Protein AF-A0A7X0HEA8-F1 (afdb_monomer_lite)

Secondary structure (DSSP, 8-state):
-EEEEEE-STT--EEEEEETT--EEEEEESSS-EEEEEE----S-EEEEEEEE----TT-SSSS-EEEPPPEEE-BTTB----HHHHHHHHHHHHHHHHHHHHH---SSHHHHHHHHHHHHHHHHHHHSGGG----

Organism: NCBI:txid67283

Foldseek 3Di:
DKDKDKDFDQFFAKKFKAKPVRDTPDMDGDGGITMDMDDDDDAAKIWIKMKTWGADDPPDPDRIDIDIDDIDTDHDPNAGDADLVVLVVLLVVLVVVLVCCVPPNDDPDPVVSVVVNVVSVVCNCVSVVHRDDDDD

Sequence (136 aa):
MPLSAAAYGPQARRLELVTAGGRVLGSAEGDGPLAVSLDVEVREPTWVAARCTGGAHPDVLAERAWSHTGATWLDVDGASVRRESDLAFCRRWLDLLADFVQKHGRFRDAQQRIDLLAAVDAARPFYAAGLGVRAR

pLDDT: mean 91.06, std 11.25, range [39.38, 98.38]

Radius of gyration: 19.41 Å; chains: 1; bounding box: 41×34×49 Å

Structure (mmCIF, N/CA/C/O backbone):
data_AF-A0A7X0HEA8-F1
#
_entry.id   AF-A0A7X0HEA8-F1
#
loop_
_atom_site.group_PDB
_atom_site.id
_atom_site.type_symbol
_atom_site.label_atom_id
_atom_site.label_alt_id
_atom_site.label_comp_id
_atom_site.label_asym_id
_atom_site.label_entity_id
_atom_site.label_seq_id
_atom_site.pdbx_PDB_ins_code
_atom_site.Cartn_x
_atom_site.Cartn_y
_atom_site.Cartn_z
_atom_site.occupancy
_atom_site.B_iso_or_equiv
_atom_site.auth_seq_id
_atom_site.auth_comp_id
_atom_site.auth_asym_id
_atom_site.auth_atom_id
_atom_site.pdbx_PDB_model_num
ATOM 1 N N . MET A 1 1 ? 2.014 -1.618 21.055 1.00 88.88 1 MET A N 1
ATOM 2 C CA . MET A 1 1 ? 2.562 -0.477 20.293 1.00 88.88 1 MET A CA 1
ATOM 3 C C . MET A 1 1 ? 1.406 0.448 19.951 1.00 88.88 1 MET A C 1
ATOM 5 O O . MET A 1 1 ? 0.442 -0.057 19.375 1.00 88.88 1 MET A O 1
ATOM 9 N N . PRO A 1 2 ? 1.473 1.740 20.310 1.00 94.81 2 PRO A N 1
ATOM 10 C CA . PRO A 1 2 ? 0.408 2.684 20.005 1.00 94.81 2 PRO A CA 1
ATOM 11 C C . PRO A 1 2 ? 0.391 2.999 18.510 1.00 94.81 2 PRO A C 1
ATOM 13 O O . PRO A 1 2 ? 1.434 3.235 17.896 1.00 94.81 2 PRO A O 1
ATOM 16 N N . LEU A 1 3 ? -0.802 3.008 17.930 1.00 95.94 3 LEU A N 1
ATOM 17 C CA . LEU A 1 3 ? -1.053 3.389 16.549 1.00 95.94 3 LEU A CA 1
ATOM 18 C C . LEU A 1 3 ? -2.169 4.417 16.504 1.00 95.94 3 LEU A C 1
ATOM 20 O O . LEU A 1 3 ? -3.186 4.261 17.179 1.00 95.94 3 LEU A O 1
ATOM 24 N N . SER A 1 4 ? -1.993 5.433 15.668 1.00 96.62 4 SER A N 1
ATOM 25 C CA . SER A 1 4 ? -3.026 6.418 15.386 1.00 96.62 4 SER A CA 1
ATOM 26 C C . SER A 1 4 ? -3.061 6.755 13.903 1.00 96.62 4 SER A C 1
ATOM 28 O O . SER A 1 4 ? -2.042 6.755 13.209 1.00 96.62 4 SER A O 1
ATOM 30 N N . ALA A 1 5 ? -4.261 7.026 13.410 1.00 97.31 5 ALA A N 1
ATOM 31 C CA . ALA A 1 5 ? -4.482 7.547 12.075 1.00 97.31 5 ALA A CA 1
ATOM 32 C C . ALA A 1 5 ? -5.651 8.523 12.090 1.00 97.31 5 ALA A C 1
ATOM 34 O O . ALA A 1 5 ? -6.597 8.369 12.864 1.00 97.31 5 ALA A O 1
ATOM 35 N N . ALA A 1 6 ? -5.587 9.501 11.194 1.00 97.12 6 ALA A N 1
ATOM 36 C CA . ALA A 1 6 ? -6.659 10.447 10.967 1.00 97.12 6 ALA A CA 1
ATOM 37 C C . ALA A 1 6 ? -6.872 10.654 9.467 1.00 97.12 6 ALA A C 1
ATOM 39 O O . ALA A 1 6 ? -5.929 10.583 8.676 1.00 97.12 6 ALA A O 1
ATOM 40 N N . ALA A 1 7 ? -8.116 10.916 9.087 1.00 96.38 7 ALA A N 1
ATOM 41 C CA . ALA A 1 7 ? -8.500 11.287 7.738 1.00 96.38 7 ALA A CA 1
ATOM 42 C C . ALA A 1 7 ? -9.338 12.561 7.781 1.00 96.38 7 ALA A C 1
ATOM 44 O O . ALA A 1 7 ? -10.240 12.701 8.607 1.00 96.38 7 ALA A O 1
ATOM 45 N N . TYR A 1 8 ? -9.036 13.475 6.865 1.00 93.12 8 TYR A N 1
ATOM 46 C CA . TYR A 1 8 ? -9.694 14.766 6.743 1.00 93.12 8 TYR A CA 1
ATOM 47 C C . TYR A 1 8 ? -10.222 14.925 5.325 1.00 93.12 8 TYR A C 1
ATOM 49 O O . TYR A 1 8 ? -9.570 14.526 4.361 1.00 93.12 8 TYR A O 1
ATOM 57 N N . GLY A 1 9 ? -11.395 15.532 5.214 1.00 88.94 9 GLY A N 1
ATOM 58 C CA . GLY A 1 9 ? -12.049 15.800 3.943 1.00 88.94 9 GLY A CA 1
ATOM 59 C C . GLY A 1 9 ? -13.539 15.489 4.029 1.00 88.94 9 GLY A C 1
ATOM 60 O O . GLY A 1 9 ? -13.924 14.542 4.716 1.00 88.94 9 GLY A O 1
ATOM 61 N N . PRO A 1 10 ? -14.395 16.259 3.341 1.00 87.44 10 PRO A N 1
ATOM 62 C CA . PRO A 1 10 ? -15.846 16.065 3.396 1.00 87.44 10 PRO A CA 1
ATOM 63 C C . PRO A 1 10 ? -16.302 14.720 2.802 1.00 87.44 10 PRO A C 1
ATOM 65 O O . PRO A 1 10 ? -17.438 14.296 3.006 1.00 87.44 10 PRO A O 1
ATOM 68 N N . GLN A 1 11 ? -15.416 14.028 2.082 1.00 90.88 11 GLN A N 1
ATOM 69 C CA . GLN A 1 11 ? -15.666 12.717 1.496 1.00 90.88 11 GLN A CA 1
ATOM 70 C C . GLN A 1 11 ? -15.299 11.556 2.423 1.00 90.88 11 GLN A C 1
ATOM 72 O O . GLN A 1 11 ? -15.684 10.429 2.126 1.00 90.88 11 GLN A O 1
ATOM 77 N N . ALA A 1 12 ? -14.557 11.783 3.512 1.00 94.06 12 ALA A N 1
ATOM 78 C CA . ALA A 1 12 ? -14.163 10.713 4.423 1.00 94.06 12 ALA A CA 1
ATOM 79 C C . ALA A 1 12 ? -15.404 10.117 5.103 1.00 94.06 12 ALA A C 1
ATOM 81 O O . ALA A 1 12 ? -16.161 10.836 5.751 1.00 94.06 12 ALA A O 1
ATOM 82 N N . ARG A 1 13 ? -15.617 8.805 4.928 1.00 95.81 13 ARG A N 1
ATOM 83 C CA . ARG A 1 13 ? -16.746 8.075 5.533 1.00 95.81 13 ARG A CA 1
ATOM 84 C C . ARG A 1 13 ? -16.327 6.910 6.402 1.00 95.81 13 ARG A C 1
ATOM 86 O O . ARG A 1 13 ? -16.993 6.608 7.384 1.00 95.81 13 ARG A O 1
ATOM 93 N N . ARG A 1 14 ? -15.220 6.262 6.049 1.00 97.44 14 ARG A N 1
ATOM 94 C CA . ARG A 1 14 ? -14.703 5.102 6.767 1.00 97.44 14 ARG A CA 1
ATOM 95 C C . ARG A 1 14 ? -13.187 5.090 6.737 1.00 97.44 14 ARG A C 1
ATOM 97 O O . ARG A 1 14 ? -12.598 5.083 5.659 1.00 97.44 14 ARG A O 1
ATOM 104 N N . LEU A 1 15 ? -12.573 5.094 7.912 1.00 98.06 15 LEU A N 1
ATOM 105 C CA . LEU A 1 15 ? -11.136 5.003 8.146 1.00 98.06 15 LEU A CA 1
ATOM 106 C C . LEU A 1 15 ? -10.833 3.656 8.796 1.00 98.06 15 LEU A C 1
ATOM 108 O O . LEU A 1 15 ? -11.478 3.284 9.769 1.00 98.06 15 LEU A O 1
ATOM 112 N N . GLU A 1 16 ? -9.841 2.941 8.285 1.00 98.38 16 GLU A N 1
ATOM 113 C CA . GLU A 1 16 ? -9.396 1.653 8.812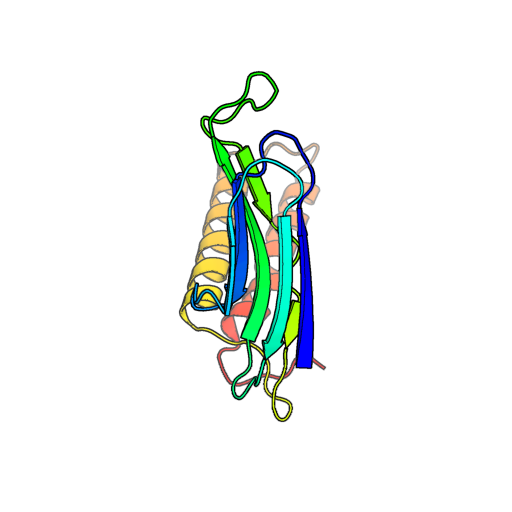 1.00 98.38 16 GLU A CA 1
ATOM 114 C C . GLU A 1 16 ? -7.882 1.622 8.951 1.00 98.38 16 GLU A C 1
ATOM 116 O O . GLU A 1 16 ? -7.174 2.038 8.037 1.00 98.38 16 GLU A O 1
ATOM 121 N N . LEU A 1 17 ? -7.389 1.036 10.039 1.00 98.00 17 LEU A N 1
ATOM 122 C CA . LEU A 1 17 ? -6.014 0.558 10.137 1.00 98.00 17 LEU A CA 1
ATOM 123 C C . LEU A 1 17 ? -5.970 -0.906 9.706 1.00 98.00 17 LEU A C 1
ATOM 125 O O . LEU A 1 17 ? -6.655 -1.747 10.287 1.00 98.00 17 LEU A O 1
ATOM 129 N N . VAL A 1 18 ? -5.175 -1.208 8.686 1.00 97.12 18 VAL A N 1
ATOM 130 C CA . VAL A 1 18 ? -5.111 -2.520 8.033 1.00 97.12 18 VAL A CA 1
ATOM 131 C C . VAL A 1 18 ? -3.704 -3.099 8.064 1.00 97.12 18 VAL A C 1
ATOM 133 O O . VAL A 1 18 ? -2.727 -2.353 8.070 1.00 97.12 18 VAL A O 1
ATOM 136 N N . THR A 1 19 ? -3.602 -4.429 8.065 1.00 95.19 19 THR A N 1
ATOM 137 C CA . THR A 1 19 ? -2.321 -5.149 8.016 1.00 95.19 19 THR A CA 1
ATOM 138 C C . THR A 1 19 ? -2.066 -5.843 6.683 1.00 95.19 19 THR A C 1
ATOM 140 O O . THR A 1 19 ? -2.948 -5.898 5.826 1.00 95.19 19 THR A O 1
ATOM 143 N N . ALA A 1 20 ? -0.888 -6.463 6.542 1.00 89.50 20 ALA A N 1
ATOM 144 C CA . ALA A 1 20 ? -0.504 -7.251 5.372 1.00 89.50 20 ALA A CA 1
ATOM 145 C C . ALA A 1 20 ? -1.577 -8.256 4.922 1.00 89.50 20 ALA A C 1
ATOM 147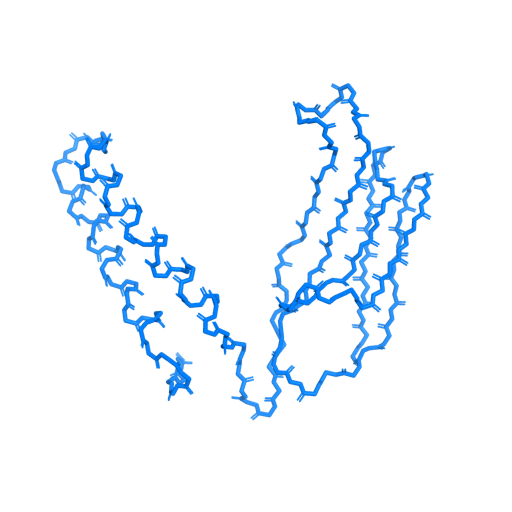 O O . ALA A 1 20 ? -1.900 -8.345 3.739 1.00 89.50 20 ALA A O 1
ATOM 148 N N . GLY A 1 21 ? -2.218 -8.948 5.865 1.00 84.12 21 GLY A N 1
ATOM 149 C CA . GLY A 1 21 ? -3.303 -9.895 5.589 1.00 84.12 21 GLY A CA 1
ATOM 150 C C . GLY A 1 21 ? -4.641 -9.273 5.178 1.00 84.12 21 GLY A C 1
ATOM 151 O O . GLY A 1 21 ? -5.614 -10.006 5.044 1.00 84.12 21 GLY A O 1
ATOM 152 N N . GLY A 1 22 ? -4.733 -7.948 5.050 1.00 87.88 22 GLY A N 1
ATOM 153 C CA . GLY A 1 22 ? -6.003 -7.236 4.910 1.00 87.88 22 GLY A CA 1
ATOM 154 C C . GLY A 1 22 ? -6.831 -7.206 6.199 1.00 87.88 22 GLY A C 1
ATOM 155 O O . GLY A 1 22 ? -7.982 -6.773 6.169 1.00 87.88 22 GLY A O 1
ATOM 156 N N . ARG A 1 23 ? -6.266 -7.647 7.334 1.00 93.44 23 ARG A N 1
ATOM 157 C CA . ARG A 1 23 ? -6.943 -7.626 8.636 1.00 93.44 23 ARG A CA 1
ATOM 158 C C . ARG A 1 23 ? -7.119 -6.184 9.092 1.00 93.44 23 ARG A C 1
ATOM 160 O O . ARG A 1 23 ? -6.141 -5.444 9.158 1.00 93.44 23 ARG A O 1
ATOM 167 N N . VAL A 1 24 ? -8.342 -5.822 9.460 1.00 96.81 24 VAL A N 1
ATOM 168 C CA . VAL A 1 24 ? -8.662 -4.531 10.079 1.00 96.81 24 VAL A CA 1
ATOM 169 C C . VAL A 1 24 ? -8.352 -4.625 11.570 1.00 96.81 24 VAL A C 1
ATOM 171 O O . VAL A 1 24 ? -8.871 -5.502 12.255 1.00 96.81 24 VAL A O 1
ATOM 174 N N . LEU A 1 25 ? -7.471 -3.757 12.059 1.00 96.38 25 LEU A N 1
ATOM 175 C CA . LEU A 1 25 ? -7.103 -3.664 13.475 1.00 96.38 25 LEU A CA 1
ATOM 176 C C . LEU A 1 25 ? -8.051 -2.743 14.246 1.00 96.38 25 LEU A C 1
ATOM 178 O O . LEU A 1 25 ? -8.344 -2.987 15.410 1.00 96.38 25 LEU A O 1
ATOM 182 N N . GLY A 1 26 ? -8.530 -1.694 13.584 1.00 96.69 26 GLY A N 1
ATOM 183 C CA . GLY A 1 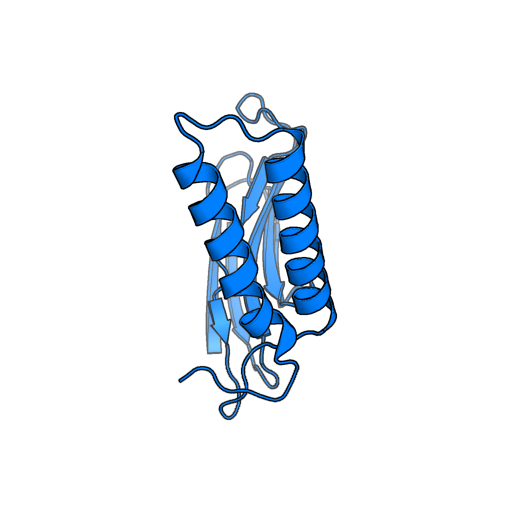26 ? -9.470 -0.728 14.131 1.00 96.69 26 GLY A CA 1
ATOM 184 C C . GLY A 1 26 ? -10.044 0.139 13.020 1.00 96.69 26 GLY A C 1
ATOM 185 O O . GLY A 1 26 ? -9.433 0.279 11.955 1.00 96.69 26 GLY A O 1
ATOM 186 N N . SER A 1 27 ? -11.219 0.711 13.264 1.00 97.62 27 SER A N 1
ATOM 187 C CA . SER A 1 27 ? -11.905 1.553 12.291 1.00 97.62 27 SER A CA 1
ATOM 188 C C . SER A 1 27 ? -12.717 2.663 12.944 1.00 97.62 27 SER A C 1
ATOM 190 O O . SER A 1 27 ? -13.160 2.530 14.082 1.00 97.62 27 SER A O 1
ATOM 192 N N . ALA A 1 28 ? -12.950 3.725 12.183 1.00 97.50 28 ALA A N 1
ATOM 193 C CA . ALA A 1 28 ? -13.883 4.796 12.498 1.00 97.50 28 ALA A CA 1
ATOM 194 C C . ALA A 1 28 ? -14.770 5.064 11.279 1.00 97.50 28 ALA A C 1
ATOM 196 O O . ALA A 1 28 ? -14.291 5.032 10.144 1.00 97.50 28 ALA A O 1
ATOM 197 N N . GLU A 1 29 ? -16.049 5.337 11.511 1.00 97.00 29 GLU A N 1
ATOM 198 C CA . GLU A 1 29 ? -17.031 5.662 10.475 1.00 97.00 29 GLU A CA 1
ATOM 199 C C . GLU A 1 29 ? -17.813 6.911 10.878 1.00 97.00 29 GLU A C 1
ATOM 201 O O . GLU A 1 29 ? -18.036 7.146 12.066 1.00 97.00 29 GLU A O 1
ATOM 206 N N . GLY A 1 30 ? -18.214 7.718 9.900 1.00 93.62 30 GLY A N 1
ATOM 207 C CA . GLY A 1 30 ? -18.977 8.939 10.147 1.00 93.62 30 GLY A CA 1
ATOM 208 C C . GLY A 1 30 ? -18.819 9.981 9.049 1.00 93.62 30 GLY A C 1
ATOM 209 O O . GLY A 1 30 ? -18.233 9.720 8.003 1.00 93.62 30 GLY A O 1
ATOM 210 N N . ASP A 1 31 ? -19.333 11.177 9.315 1.00 88.50 31 ASP A N 1
ATOM 211 C CA . ASP A 1 31 ? -19.414 12.263 8.342 1.00 88.50 31 ASP A CA 1
ATOM 212 C C . ASP A 1 31 ? -18.470 13.392 8.758 1.00 88.50 31 ASP A C 1
ATOM 214 O O . ASP A 1 31 ? -18.842 14.268 9.538 1.00 88.50 31 ASP A O 1
ATOM 218 N N . GLY A 1 32 ? -17.230 13.366 8.264 1.00 77.19 32 GLY A N 1
ATOM 219 C CA . GLY A 1 32 ? -16.235 14.400 8.559 1.00 77.19 32 GLY A CA 1
ATOM 220 C C . GLY A 1 32 ? -14.890 13.832 9.004 1.00 77.19 32 GLY A C 1
ATOM 221 O O . GLY A 1 32 ? -14.534 12.728 8.598 1.00 77.19 32 GLY A O 1
ATOM 222 N N . PRO A 1 33 ? -14.100 14.587 9.792 1.00 92.25 33 PRO A N 1
ATOM 223 C CA . PRO A 1 33 ? -12.806 14.114 10.261 1.00 92.25 33 PRO A CA 1
ATOM 224 C C . PRO A 1 33 ? -12.947 12.799 11.029 1.00 92.25 33 PRO A C 1
ATOM 226 O O . PRO A 1 33 ? -13.675 12.722 12.017 1.00 92.25 33 PRO A O 1
ATOM 229 N N . LEU A 1 34 ? -12.232 11.774 10.579 1.00 97.56 34 LEU A N 1
ATOM 230 C CA . LEU A 1 34 ? -12.198 10.466 11.222 1.00 97.56 34 LEU A CA 1
ATOM 231 C C . LEU A 1 34 ? -10.857 10.296 11.915 1.00 97.56 34 LEU A C 1
ATOM 233 O O . LEU A 1 34 ? -9.823 10.660 11.357 1.00 97.56 34 LEU A O 1
ATOM 237 N N . ALA A 1 35 ? -10.869 9.702 13.101 1.00 97.56 35 ALA A N 1
ATOM 238 C CA . ALA A 1 35 ? -9.662 9.339 13.822 1.00 97.56 35 ALA A CA 1
ATOM 239 C C . ALA A 1 35 ? -9.831 7.960 14.458 1.00 97.56 35 ALA A C 1
ATOM 241 O O . ALA A 1 35 ? -10.904 7.620 14.953 1.00 97.56 35 ALA A O 1
ATOM 242 N N . VAL A 1 36 ? -8.760 7.176 14.449 1.00 97.50 36 VAL A N 1
ATOM 243 C CA . VAL A 1 36 ? -8.680 5.885 15.130 1.00 97.50 36 VAL A CA 1
ATOM 244 C C . VAL A 1 36 ? -7.354 5.816 15.878 1.00 97.50 36 VAL A C 1
ATOM 246 O O . VAL A 1 36 ? -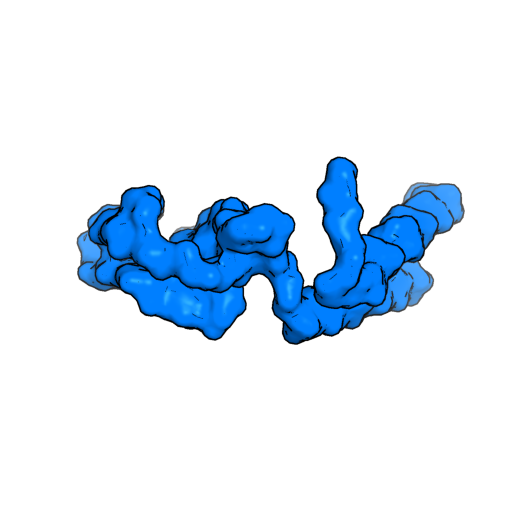6.309 6.141 15.315 1.00 97.50 36 VAL A O 1
ATOM 249 N N . SER A 1 37 ? -7.408 5.395 17.140 1.00 97.56 37 SER A N 1
ATOM 250 C CA . SER A 1 37 ? -6.239 5.187 17.995 1.00 97.56 37 SER A CA 1
ATOM 251 C C . SER A 1 37 ? -6.410 3.889 18.769 1.00 97.56 37 SER A C 1
ATOM 253 O O . SER A 1 37 ? -7.480 3.648 19.326 1.00 97.56 37 SER A O 1
ATOM 255 N N . LEU A 1 38 ? -5.376 3.052 18.799 1.00 97.06 38 LEU A N 1
ATOM 256 C CA . LEU A 1 38 ? -5.392 1.788 19.528 1.00 97.06 38 LEU A CA 1
ATOM 257 C C . LEU A 1 38 ? -3.985 1.318 19.894 1.00 97.06 38 LEU A C 1
ATOM 259 O O . LEU A 1 38 ? -3.006 1.640 19.218 1.00 97.06 38 LEU A O 1
ATOM 263 N N . ASP A 1 39 ? -3.912 0.487 20.927 1.00 96.19 39 ASP A N 1
ATOM 264 C CA . ASP A 1 39 ? -2.721 -0.281 21.258 1.00 96.19 39 ASP A CA 1
ATOM 265 C C . ASP A 1 39 ? -2.788 -1.660 20.611 1.00 96.19 39 ASP A C 1
ATOM 267 O O . ASP A 1 39 ? -3.739 -2.416 20.806 1.00 96.19 39 ASP A O 1
ATOM 271 N N . VAL A 1 40 ? -1.758 -1.994 19.834 1.00 92.25 40 VAL A N 1
ATOM 272 C CA . VAL A 1 40 ? -1.684 -3.271 19.118 1.00 92.25 40 VAL A CA 1
ATOM 273 C C . VAL A 1 40 ? -0.538 -4.109 19.652 1.00 92.25 40 VAL A C 1
ATOM 275 O O . VAL A 1 40 ? 0.600 -3.640 19.764 1.00 92.25 40 VAL A O 1
ATOM 278 N N . GLU A 1 41 ? -0.838 -5.366 19.957 1.00 92.94 41 GLU A N 1
ATOM 279 C CA . GLU A 1 41 ? 0.164 -6.404 20.159 1.00 92.94 41 GLU A CA 1
ATOM 280 C C . GLU A 1 41 ? 0.517 -7.027 18.801 1.00 92.94 41 GLU A C 1
ATOM 282 O O . GLU A 1 41 ? -0.349 -7.546 18.091 1.00 92.94 41 GLU A O 1
ATOM 287 N N . VAL A 1 42 ? 1.792 -6.954 18.420 1.00 91.31 42 VAL A N 1
ATOM 288 C CA . VAL A 1 42 ? 2.295 -7.455 17.136 1.00 91.31 42 VAL A CA 1
ATOM 289 C C . VAL A 1 42 ? 3.210 -8.637 17.422 1.00 91.31 42 VAL A C 1
ATOM 291 O O . VAL A 1 42 ? 4.289 -8.464 17.975 1.00 91.31 42 VAL A O 1
ATOM 294 N N . ARG A 1 43 ? 2.738 -9.841 17.086 1.00 91.88 43 ARG A N 1
ATOM 295 C CA . ARG A 1 43 ? 3.436 -11.113 17.356 1.00 91.88 43 ARG A CA 1
ATOM 296 C C . ARG A 1 43 ? 4.148 -11.695 16.140 1.00 91.88 43 ARG A C 1
ATOM 298 O O . ARG A 1 43 ? 4.967 -12.590 16.281 1.00 91.88 43 ARG A O 1
ATOM 305 N N . GLU A 1 44 ? 3.817 -11.203 14.955 1.00 91.81 44 GLU A N 1
ATOM 306 C CA . GLU A 1 44 ? 4.388 -11.648 13.689 1.00 91.81 44 GLU A CA 1
ATOM 307 C C . GLU A 1 44 ? 4.731 -10.420 12.846 1.00 91.81 44 GLU A C 1
ATOM 309 O O . GLU A 1 44 ? 4.016 -9.411 12.945 1.00 91.81 44 GLU A O 1
ATOM 314 N N . PRO A 1 45 ? 5.778 -10.482 12.004 1.00 92.75 45 PRO A N 1
ATOM 315 C CA . PRO A 1 45 ? 6.120 -9.371 11.135 1.00 92.75 45 PRO A CA 1
ATOM 316 C C . PRO A 1 45 ? 4.938 -8.991 10.243 1.00 92.75 45 PRO A C 1
ATOM 318 O O . PRO A 1 45 ? 4.378 -9.819 9.521 1.00 92.75 45 PRO A O 1
ATOM 321 N N . THR A 1 46 ? 4.569 -7.716 10.256 1.00 93.75 46 THR A N 1
ATOM 322 C CA . THR A 1 46 ? 3.505 -7.181 9.401 1.00 93.75 46 THR A CA 1
ATOM 323 C C . THR A 1 46 ? 3.827 -5.758 8.983 1.00 93.75 46 THR A C 1
ATOM 325 O O . THR A 1 46 ? 4.646 -5.090 9.594 1.00 93.75 46 THR A O 1
ATOM 328 N N . TRP A 1 47 ? 3.163 -5.252 7.953 1.00 94.06 47 TRP A N 1
ATOM 329 C CA . TRP A 1 47 ? 3.014 -3.812 7.805 1.00 94.06 47 TRP A CA 1
ATOM 330 C C . TRP A 1 47 ? 1.659 -3.373 8.347 1.00 94.06 47 TRP A C 1
ATOM 332 O O . TRP A 1 47 ? 0.736 -4.188 8.447 1.00 94.06 47 TRP A O 1
ATOM 342 N N . VAL A 1 48 ? 1.555 -2.098 8.705 1.00 96.44 48 VAL A N 1
ATOM 343 C CA . VAL A 1 48 ? 0.298 -1.426 9.025 1.00 96.44 48 VAL A CA 1
ATOM 344 C C . VAL A 1 48 ? 0.168 -0.186 8.158 1.00 96.44 48 VAL A C 1
ATOM 346 O O . VAL A 1 48 ? 1.144 0.523 7.923 1.00 96.44 48 VAL A O 1
ATOM 349 N N . ALA A 1 49 ? -1.038 0.072 7.677 1.00 97.44 49 ALA A N 1
ATOM 350 C CA . ALA A 1 49 ? -1.359 1.293 6.962 1.00 97.44 49 ALA A CA 1
ATOM 351 C C . ALA A 1 49 ? -2.792 1.728 7.259 1.00 97.44 49 ALA A C 1
ATOM 353 O O . ALA A 1 49 ? -3.618 0.919 7.686 1.00 97.44 49 ALA A O 1
ATOM 354 N N . ALA A 1 50 ? -3.087 3.003 7.033 1.00 98.00 50 ALA A N 1
ATOM 355 C CA . ALA A 1 50 ? -4.440 3.516 7.132 1.00 98.00 50 ALA A CA 1
ATOM 356 C C . ALA A 1 50 ? -5.065 3.621 5.739 1.00 98.00 50 ALA A C 1
ATOM 358 O O . ALA A 1 50 ? -4.455 4.184 4.833 1.00 98.00 50 ALA A O 1
ATOM 359 N N . ARG A 1 51 ? -6.291 3.118 5.573 1.00 97.19 51 ARG A N 1
ATOM 360 C CA . ARG A 1 51 ? -7.129 3.311 4.380 1.00 97.19 51 ARG A CA 1
ATOM 361 C C . ARG A 1 51 ? -8.353 4.130 4.750 1.00 97.19 51 ARG A C 1
ATOM 363 O O . ARG A 1 51 ? -9.033 3.813 5.720 1.00 97.19 51 ARG A O 1
ATOM 370 N N . CYS A 1 52 ? -8.661 5.139 3.947 1.00 97.00 52 CYS A N 1
ATOM 371 C CA . CYS A 1 52 ? -9.894 5.902 4.038 1.00 97.00 52 CYS A CA 1
ATOM 372 C C . CYS A 1 52 ? -10.728 5.717 2.768 1.00 97.00 52 CYS A C 1
ATOM 374 O O . CYS A 1 52 ? -10.206 5.741 1.654 1.00 97.00 52 CYS A O 1
ATOM 376 N N . THR A 1 53 ? -12.030 5.524 2.947 1.00 96.00 53 THR A N 1
ATOM 377 C CA . THR A 1 53 ? -13.014 5.375 1.872 1.00 96.00 53 THR A CA 1
ATOM 378 C C . THR A 1 53 ? -14.173 6.339 2.070 1.00 96.00 53 THR A C 1
ATOM 380 O O . THR A 1 53 ? -14.517 6.702 3.198 1.00 96.00 53 THR A O 1
ATOM 383 N N . GLY A 1 54 ? -14.766 6.740 0.951 1.00 94.44 54 GLY A N 1
ATOM 384 C CA . GLY A 1 54 ? -15.891 7.655 0.870 1.00 94.44 54 GLY A CA 1
ATOM 385 C C . GLY A 1 54 ? -16.827 7.329 -0.286 1.00 94.44 54 GLY A C 1
ATOM 386 O O . GLY A 1 54 ? -16.532 6.479 -1.128 1.00 94.44 54 GLY A O 1
ATOM 387 N N . GLY A 1 55 ? -17.965 8.018 -0.324 1.00 89.94 55 GLY A N 1
ATOM 388 C CA . GLY A 1 55 ? -18.897 7.945 -1.449 1.00 89.94 55 GLY A CA 1
ATOM 389 C C . GLY A 1 55 ? -18.373 8.653 -2.703 1.00 89.94 55 GLY A C 1
ATOM 390 O O . GLY A 1 55 ? -17.263 9.191 -2.721 1.00 89.94 55 GLY A O 1
ATOM 391 N N . ALA A 1 56 ? -19.199 8.660 -3.750 1.00 90.75 56 ALA A N 1
ATOM 392 C CA . ALA A 1 56 ? -18.992 9.527 -4.905 1.00 90.75 56 ALA A CA 1
ATOM 393 C C . ALA A 1 56 ? -19.026 10.998 -4.464 1.00 90.75 56 ALA A C 1
ATOM 395 O O . ALA A 1 56 ? -19.801 11.369 -3.578 1.00 90.75 56 ALA A O 1
ATOM 396 N N . HIS A 1 57 ? -18.198 11.837 -5.080 1.00 88.44 57 HIS A N 1
ATOM 397 C CA . HIS A 1 57 ? -18.150 13.264 -4.778 1.00 88.44 57 HIS A CA 1
ATOM 398 C C . HIS A 1 57 ? -17.794 14.062 -6.038 1.00 88.44 57 HIS A C 1
ATOM 400 O O . HIS A 1 57 ? -16.949 13.587 -6.793 1.00 88.44 57 HIS A O 1
ATOM 406 N N . PRO A 1 58 ? -18.360 15.267 -6.261 1.00 90.75 58 PRO A N 1
ATOM 407 C CA . PRO A 1 58 ? -18.038 16.094 -7.432 1.00 90.75 58 PRO A CA 1
ATOM 408 C C . PRO A 1 58 ? -16.537 16.362 -7.630 1.00 90.75 58 PRO A C 1
ATOM 410 O O . PRO A 1 58 ? -16.064 16.429 -8.758 1.00 90.75 58 PRO A O 1
ATOM 413 N N . ASP A 1 59 ? -15.788 16.453 -6.531 1.00 88.56 59 ASP A N 1
ATOM 414 C CA . ASP A 1 59 ? -14.333 16.687 -6.542 1.00 88.56 59 ASP A CA 1
ATOM 415 C C . ASP A 1 59 ? -13.485 15.413 -6.737 1.00 88.56 59 ASP A C 1
ATOM 417 O O . ASP A 1 59 ? -12.256 15.470 -6.708 1.00 88.56 59 ASP A O 1
ATOM 421 N N . VAL A 1 60 ? -14.114 14.245 -6.890 1.00 89.19 60 VAL A N 1
ATOM 422 C CA . VAL A 1 60 ? -13.430 12.959 -7.056 1.00 89.19 60 VAL A CA 1
ATOM 423 C C . VAL A 1 60 ? -13.763 12.403 -8.434 1.00 89.19 60 VAL A C 1
ATOM 425 O O . VAL A 1 60 ? -14.907 12.085 -8.729 1.00 89.19 60 VAL A O 1
ATOM 428 N N . LEU A 1 61 ? -12.737 12.248 -9.275 1.00 90.25 61 LEU A N 1
ATOM 429 C CA . LEU A 1 61 ? -12.894 11.707 -10.632 1.00 90.25 61 LEU A CA 1
ATOM 430 C C . LEU A 1 61 ? -13.261 10.214 -10.652 1.00 90.25 61 LEU A C 1
ATOM 432 O O . LEU A 1 61 ? -13.799 9.723 -11.641 1.00 90.25 61 LEU A O 1
ATOM 436 N N . ALA A 1 62 ? -12.934 9.483 -9.586 1.00 90.38 62 ALA A N 1
ATOM 437 C CA . ALA A 1 62 ? -13.292 8.080 -9.426 1.00 90.38 62 ALA A CA 1
ATOM 438 C C . ALA A 1 62 ? -14.733 7.920 -8.915 1.00 90.38 62 ALA A C 1
ATOM 440 O O . ALA A 1 62 ? -15.293 8.816 -8.291 1.00 90.38 62 ALA A O 1
ATOM 441 N N . GLU A 1 63 ? -15.307 6.726 -9.081 1.00 92.12 63 GLU A N 1
ATOM 442 C CA . GLU A 1 63 ? -16.654 6.407 -8.578 1.00 92.12 63 GLU A CA 1
ATOM 443 C C . GLU A 1 63 ? -16.799 6.591 -7.058 1.00 92.12 63 GLU A C 1
ATOM 445 O O . GLU A 1 63 ? -17.911 6.722 -6.544 1.00 92.12 63 GLU A O 1
ATOM 450 N N . ARG A 1 64 ? -15.684 6.550 -6.320 1.00 93.50 64 ARG A N 1
ATOM 451 C CA . ARG A 1 64 ? -15.632 6.637 -4.859 1.00 93.50 64 ARG A CA 1
ATOM 452 C C . ARG A 1 64 ? -14.360 7.340 -4.411 1.00 93.50 64 ARG A C 1
ATOM 454 O O . ARG A 1 64 ? -13.295 7.117 -4.986 1.00 93.50 64 ARG A O 1
ATOM 461 N N . ALA A 1 65 ? -14.458 8.134 -3.348 1.00 93.44 65 ALA A N 1
ATOM 462 C CA . ALA A 1 65 ? -13.281 8.692 -2.699 1.00 93.44 65 ALA A CA 1
ATOM 463 C C . ALA A 1 65 ? -12.469 7.580 -2.022 1.00 93.44 65 ALA A C 1
ATOM 465 O O . ALA A 1 65 ? -13.014 6.735 -1.304 1.00 93.44 65 ALA A O 1
ATOM 466 N N . TRP A 1 66 ? -11.159 7.585 -2.246 1.00 94.88 66 TRP A N 1
ATOM 467 C CA . TRP A 1 66 ? -10.247 6.605 -1.674 1.00 94.88 66 TRP A CA 1
ATOM 468 C C . TRP A 1 66 ? -8.891 7.243 -1.390 1.00 94.88 66 TRP A C 1
ATOM 470 O O . TRP A 1 66 ? -8.378 8.013 -2.200 1.00 94.88 66 TRP A O 1
ATOM 480 N N . SER A 1 67 ? -8.311 6.913 -0.241 1.00 94.12 67 SER A N 1
ATOM 481 C CA . SER A 1 67 ? -6.955 7.305 0.133 1.00 94.12 67 SER A CA 1
ATOM 482 C C . SER A 1 67 ? -6.319 6.232 1.011 1.00 94.12 67 SER A C 1
ATOM 484 O O . SER A 1 67 ? -7.013 5.485 1.705 1.00 94.12 67 SER A O 1
ATOM 486 N N . HIS A 1 68 ? -4.993 6.153 0.992 1.00 95.50 68 HIS A N 1
ATOM 487 C CA . HIS A 1 68 ? -4.223 5.229 1.811 1.00 95.50 68 HIS A CA 1
ATOM 488 C C . HIS A 1 68 ? -2.860 5.834 2.151 1.00 95.50 68 HIS A C 1
ATOM 490 O O . HIS A 1 68 ? -2.273 6.546 1.335 1.00 95.50 68 HIS A O 1
ATOM 496 N N . THR A 1 69 ? -2.345 5.559 3.346 1.00 96.69 69 THR A N 1
ATOM 497 C CA . THR A 1 69 ? -1.003 6.007 3.742 1.00 96.69 69 THR A CA 1
ATOM 498 C C . THR A 1 69 ? 0.088 5.156 3.094 1.00 96.69 69 THR A C 1
ATOM 500 O O . THR A 1 69 ? -0.162 4.099 2.520 1.00 96.69 69 THR A O 1
ATOM 503 N N . GLY A 1 70 ? 1.349 5.562 3.235 1.00 94.06 70 GLY A N 1
ATOM 504 C CA . GLY A 1 70 ? 2.437 4.591 3.138 1.00 94.06 70 GLY A CA 1
ATOM 505 C C . GLY A 1 70 ? 2.269 3.479 4.184 1.00 94.06 70 GLY A C 1
ATOM 506 O O . GLY A 1 70 ? 1.612 3.669 5.212 1.00 94.06 70 GLY A O 1
ATOM 507 N N . ALA A 1 71 ? 2.863 2.322 3.912 1.00 93.75 71 ALA A N 1
ATOM 508 C CA . ALA A 1 71 ? 2.954 1.236 4.876 1.00 93.75 71 ALA A CA 1
ATOM 509 C C . ALA A 1 71 ? 4.070 1.512 5.895 1.00 93.75 71 ALA A C 1
ATOM 511 O O . ALA A 1 71 ? 5.199 1.826 5.514 1.00 93.75 71 ALA A O 1
ATOM 512 N N . THR A 1 72 ? 3.770 1.342 7.181 1.00 94.12 72 THR A N 1
ATOM 513 C CA . THR A 1 72 ? 4.770 1.246 8.249 1.00 94.12 72 THR A CA 1
ATOM 514 C C . THR A 1 72 ? 5.071 -0.226 8.494 1.00 94.12 72 THR A C 1
ATOM 516 O O . THR A 1 72 ? 4.180 -0.990 8.864 1.00 94.12 72 THR A O 1
ATOM 519 N N . TRP A 1 73 ? 6.317 -0.632 8.266 1.00 92.31 73 TRP A N 1
ATOM 520 C CA . TRP A 1 73 ? 6.768 -2.015 8.416 1.00 92.31 73 TRP A CA 1
ATOM 521 C C . TRP A 1 73 ? 7.160 -2.292 9.865 1.00 92.31 73 TRP A C 1
ATOM 523 O O . TRP A 1 73 ? 7.880 -1.503 10.473 1.00 92.31 73 TRP A O 1
ATOM 533 N N . LEU A 1 74 ? 6.662 -3.398 10.407 1.00 92.38 74 LEU A N 1
ATOM 534 C CA . LEU A 1 74 ? 6.883 -3.841 11.775 1.00 92.38 74 LEU A CA 1
ATOM 535 C C . LEU A 1 74 ? 7.585 -5.194 11.735 1.00 92.38 74 LEU A C 1
ATOM 537 O O . LEU A 1 74 ? 6.993 -6.207 11.354 1.00 92.38 74 LEU A O 1
ATOM 541 N N . ASP A 1 75 ? 8.845 -5.181 12.143 1.00 92.00 75 ASP A N 1
ATOM 542 C CA . ASP A 1 75 ? 9.652 -6.379 12.317 1.00 92.00 75 ASP A CA 1
ATOM 543 C C . ASP A 1 75 ? 9.449 -6.929 13.735 1.00 92.00 75 ASP A C 1
ATOM 545 O O . ASP A 1 75 ? 9.308 -6.170 14.696 1.00 92.00 75 ASP A O 1
ATOM 549 N N . VAL A 1 76 ? 9.444 -8.254 13.874 1.00 92.81 76 VAL A N 1
ATOM 550 C CA . VAL A 1 76 ? 9.293 -8.948 15.163 1.00 92.81 76 VAL A CA 1
ATOM 551 C C . VAL A 1 76 ? 10.447 -9.924 15.310 1.00 92.81 76 VAL A C 1
ATOM 553 O O . VAL A 1 76 ? 10.726 -10.684 14.386 1.00 92.81 76 VAL A O 1
ATOM 556 N N . ASP A 1 77 ? 11.163 -9.862 16.433 1.00 90.88 77 ASP A N 1
ATOM 557 C CA . ASP A 1 77 ? 12.318 -10.722 16.734 1.00 90.88 77 ASP A CA 1
ATOM 558 C C . ASP A 1 77 ? 13.382 -10.764 15.614 1.00 90.88 77 ASP A C 1
ATOM 560 O O . ASP A 1 77 ? 14.042 -11.772 15.359 1.00 90.88 77 ASP A O 1
ATOM 564 N N . GLY A 1 78 ? 13.559 -9.639 14.908 1.00 88.50 78 GLY A N 1
ATOM 565 C CA . GLY A 1 78 ? 14.502 -9.510 13.791 1.00 88.50 78 GLY A CA 1
ATOM 566 C C . GLY A 1 78 ? 14.092 -10.259 12.516 1.00 88.50 78 GLY A C 1
ATOM 567 O O . GLY A 1 78 ? 14.930 -10.428 11.620 1.00 88.50 78 GLY A O 1
ATOM 568 N N . ALA A 1 79 ? 12.841 -10.718 12.441 1.00 87.25 79 ALA A N 1
ATOM 569 C CA . ALA A 1 79 ? 12.183 -11.175 11.229 1.00 87.25 79 ALA A CA 1
ATOM 570 C C . ALA A 1 79 ? 11.372 -10.029 10.610 1.00 87.25 79 ALA A C 1
ATOM 572 O O . ALA A 1 79 ? 10.708 -9.271 11.317 1.00 87.25 79 ALA A O 1
ATOM 573 N N . SER A 1 80 ? 11.418 -9.928 9.282 1.00 87.25 80 SER A N 1
ATOM 574 C CA . SER A 1 80 ? 10.691 -8.917 8.515 1.00 87.25 80 SER A CA 1
ATOM 575 C C . SER A 1 80 ? 9.525 -9.513 7.740 1.00 87.25 80 SER A C 1
ATOM 577 O O . SER A 1 80 ? 9.429 -10.730 7.555 1.00 87.25 80 SER A O 1
ATOM 579 N N . VAL A 1 81 ? 8.621 -8.650 7.277 1.00 86.00 81 VAL A N 1
ATOM 580 C CA . VAL A 1 81 ? 7.456 -9.065 6.487 1.00 86.00 81 VAL A CA 1
ATOM 581 C C . VAL A 1 81 ? 7.902 -9.768 5.212 1.00 86.00 81 VAL A C 1
ATOM 583 O O . VAL A 1 81 ? 8.498 -9.161 4.323 1.00 86.00 81 VAL A O 1
ATOM 586 N N . ARG A 1 82 ? 7.573 -11.055 5.102 1.00 82.88 82 ARG A N 1
ATOM 587 C CA . ARG A 1 82 ? 7.874 -11.875 3.925 1.00 82.88 82 ARG A CA 1
ATOM 588 C C . ARG A 1 82 ? 6.720 -12.810 3.634 1.00 82.88 82 ARG A C 1
ATOM 590 O O . ARG A 1 82 ? 6.643 -13.913 4.164 1.00 82.88 82 ARG A O 1
ATOM 597 N N . ARG A 1 83 ? 5.799 -12.349 2.796 1.00 85.94 83 ARG A N 1
ATOM 598 C CA . ARG A 1 83 ? 4.617 -13.115 2.405 1.00 85.94 83 ARG A CA 1
ATOM 599 C C . ARG A 1 83 ? 4.785 -13.602 0.983 1.00 85.94 83 ARG A C 1
ATOM 601 O O . ARG A 1 83 ? 5.005 -12.8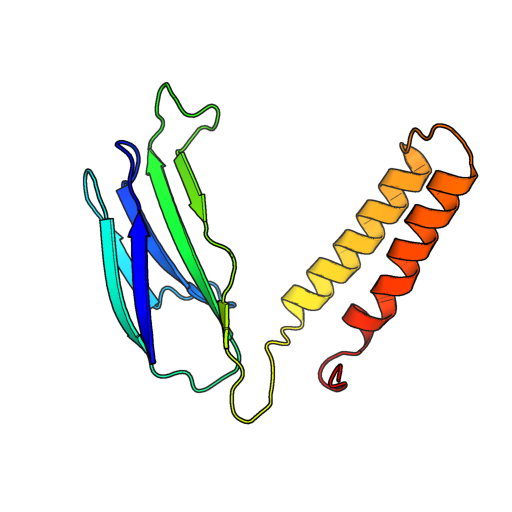00 0.080 1.00 85.94 83 ARG A O 1
ATOM 608 N N . GLU A 1 84 ? 4.644 -14.909 0.785 1.00 87.19 84 GLU A N 1
ATOM 609 C CA . GLU A 1 84 ? 4.829 -15.524 -0.533 1.00 87.19 84 GLU A CA 1
ATOM 610 C C . GLU A 1 84 ? 3.874 -14.932 -1.579 1.00 87.19 84 GLU A C 1
ATOM 612 O O . GLU A 1 84 ? 4.276 -14.701 -2.716 1.00 87.19 84 GLU A O 1
ATOM 617 N N . SER A 1 85 ? 2.639 -14.597 -1.182 1.00 88.00 85 SER A N 1
ATOM 618 C CA . SER A 1 85 ? 1.669 -13.906 -2.044 1.00 88.00 85 SER A CA 1
ATOM 619 C C . SER A 1 85 ? 2.193 -12.570 -2.566 1.00 88.00 85 SER A C 1
ATOM 621 O O . SER A 1 85 ? 2.029 -12.255 -3.743 1.00 88.00 85 SER A O 1
ATOM 623 N N . ASP A 1 86 ? 2.848 -11.800 -1.699 1.00 87.50 86 ASP A N 1
ATOM 624 C CA . ASP A 1 86 ? 3.306 -10.445 -1.996 1.00 87.50 86 ASP A CA 1
ATOM 625 C C . ASP A 1 86 ? 4.567 -10.517 -2.873 1.00 87.50 86 ASP A C 1
ATOM 627 O O . ASP A 1 86 ? 4.682 -9.804 -3.869 1.00 87.50 86 ASP A O 1
ATOM 631 N N . LEU A 1 87 ? 5.465 -11.468 -2.590 1.00 89.62 87 LEU A N 1
ATOM 632 C CA . LEU A 1 87 ? 6.631 -11.757 -3.431 1.00 89.62 87 LEU A CA 1
ATOM 633 C C . LEU A 1 87 ? 6.224 -12.264 -4.823 1.00 89.62 87 LEU A C 1
ATOM 635 O O . LEU A 1 87 ? 6.780 -11.835 -5.835 1.00 89.62 87 LEU A O 1
ATOM 639 N N . ALA A 1 88 ? 5.241 -13.165 -4.908 1.00 90.69 88 ALA A N 1
ATOM 640 C CA . ALA A 1 88 ? 4.691 -13.641 -6.176 1.00 90.69 88 ALA A CA 1
ATOM 641 C C . ALA A 1 88 ? 4.059 -12.503 -6.988 1.00 90.69 88 ALA A C 1
ATOM 643 O O . ALA A 1 88 ? 4.296 -12.406 -8.194 1.00 90.69 88 ALA A O 1
ATOM 644 N N . PHE A 1 89 ? 3.315 -11.614 -6.327 1.00 91.69 89 PHE A N 1
ATOM 645 C CA . PHE A 1 89 ? 2.751 -10.421 -6.946 1.00 91.69 89 PHE A CA 1
ATOM 646 C C . PHE A 1 89 ? 3.845 -9.508 -7.514 1.00 91.69 89 PHE A C 1
ATOM 6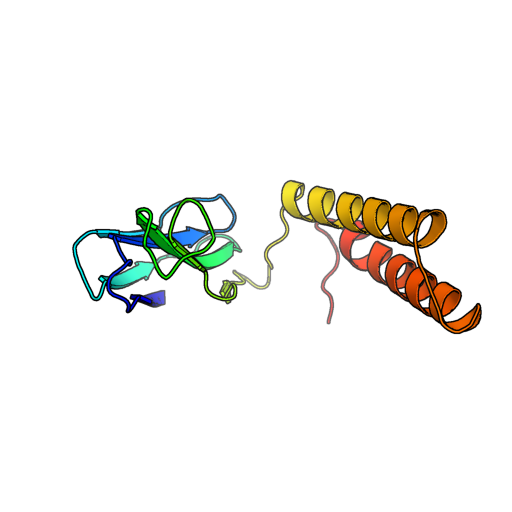48 O O . PHE A 1 89 ? 3.786 -9.155 -8.691 1.00 91.69 89 PHE A O 1
ATOM 655 N N . CYS A 1 90 ? 4.877 -9.182 -6.730 1.00 92.62 90 CYS A N 1
ATOM 656 C CA . CYS A 1 90 ? 5.984 -8.338 -7.184 1.00 92.62 90 CYS A CA 1
ATOM 657 C C . CYS A 1 90 ? 6.746 -8.951 -8.366 1.00 92.62 90 CYS A C 1
ATOM 659 O O . CYS A 1 90 ? 6.993 -8.254 -9.348 1.00 92.62 90 CYS A O 1
ATOM 661 N N . ARG A 1 91 ? 7.060 -10.255 -8.327 1.00 94.00 91 ARG A N 1
ATOM 662 C CA . ARG A 1 91 ? 7.719 -10.952 -9.451 1.00 94.00 91 ARG A CA 1
ATOM 663 C C . ARG A 1 91 ? 6.895 -10.855 -10.733 1.00 94.00 91 ARG A C 1
ATOM 665 O O . ARG A 1 91 ? 7.422 -10.441 -11.761 1.00 94.00 91 ARG A O 1
ATOM 672 N N . ARG A 1 92 ? 5.588 -11.135 -10.648 1.00 96.38 92 ARG A N 1
ATOM 673 C CA . ARG A 1 92 ? 4.665 -10.979 -11.782 1.00 96.38 92 ARG A CA 1
ATOM 674 C C . ARG A 1 92 ? 4.678 -9.548 -12.320 1.00 96.38 92 ARG A C 1
ATOM 676 O O . ARG A 1 92 ? 4.648 -9.359 -13.530 1.00 96.38 92 ARG A O 1
ATOM 683 N N . TRP A 1 93 ? 4.706 -8.540 -11.452 1.00 96.94 93 TRP A N 1
ATOM 684 C CA . TRP A 1 93 ? 4.751 -7.144 -11.888 1.00 96.94 93 TRP A CA 1
ATOM 685 C C . TRP A 1 93 ? 6.052 -6.768 -12.591 1.00 96.94 93 TRP A C 1
ATOM 687 O O . TRP A 1 93 ? 5.996 -6.031 -13.572 1.00 96.94 93 TRP A O 1
ATOM 697 N N . LEU A 1 94 ? 7.197 -7.298 -12.152 1.00 97.06 94 LEU A N 1
ATOM 698 C CA . LEU A 1 94 ? 8.463 -7.122 -12.870 1.00 97.06 94 LEU A CA 1
ATOM 699 C C . LEU A 1 94 ? 8.395 -7.733 -14.275 1.00 97.06 94 LEU A C 1
ATOM 701 O O . LEU A 1 94 ? 8.838 -7.103 -15.233 1.00 97.06 94 LEU A O 1
ATOM 705 N N . ASP A 1 95 ? 7.782 -8.911 -14.416 1.00 97.12 95 ASP A N 1
ATOM 706 C CA . ASP A 1 95 ? 7.582 -9.548 -15.723 1.00 97.12 95 ASP A CA 1
ATOM 707 C C . ASP A 1 95 ? 6.669 -8.723 -16.633 1.00 97.12 95 ASP A C 1
ATOM 709 O O . ASP A 1 95 ? 6.999 -8.482 -17.794 1.00 97.12 95 ASP A O 1
ATOM 713 N N . LEU A 1 96 ? 5.546 -8.236 -16.098 1.00 97.94 96 LEU A N 1
ATOM 714 C CA . LEU A 1 96 ? 4.612 -7.391 -16.843 1.00 97.94 96 LEU A CA 1
ATOM 715 C C . LEU A 1 96 ? 5.248 -6.063 -17.263 1.00 97.94 96 LEU A C 1
ATOM 717 O O . LEU A 1 96 ? 5.035 -5.613 -18.387 1.00 97.94 96 LEU A O 1
ATOM 721 N N . LEU A 1 97 ? 6.042 -5.442 -16.388 1.00 97.69 97 LEU A N 1
ATOM 722 C CA . LEU A 1 97 ? 6.754 -4.210 -16.709 1.00 97.69 97 LEU A CA 1
ATOM 723 C C . LEU A 1 97 ? 7.797 -4.446 -17.806 1.00 97.69 97 LEU A C 1
ATOM 725 O O . LEU A 1 97 ? 7.850 -3.670 -18.759 1.00 97.69 97 LEU A O 1
ATOM 729 N N . ALA A 1 98 ? 8.593 -5.514 -17.704 1.00 97.81 98 ALA A N 1
ATOM 730 C CA . ALA A 1 98 ? 9.573 -5.864 -18.729 1.00 97.81 98 ALA A CA 1
ATOM 731 C C . ALA A 1 98 ? 8.899 -6.088 -20.092 1.00 97.81 98 ALA A C 1
ATOM 733 O O . ALA A 1 98 ? 9.332 -5.520 -21.094 1.00 97.81 98 ALA A O 1
ATOM 734 N N . ASP A 1 99 ? 7.808 -6.856 -20.123 1.00 98.19 99 ASP A N 1
ATOM 735 C CA . ASP A 1 99 ? 7.041 -7.132 -21.340 1.00 98.19 99 ASP A CA 1
ATOM 736 C C . ASP A 1 99 ? 6.434 -5.853 -21.940 1.00 98.19 99 ASP A C 1
ATOM 738 O O . ASP A 1 99 ? 6.562 -5.592 -23.140 1.00 98.19 99 ASP A O 1
ATOM 742 N N . PHE A 1 100 ? 5.846 -4.998 -21.098 1.00 98.12 100 PHE A N 1
ATOM 743 C CA . PHE A 1 100 ? 5.305 -3.708 -21.516 1.00 98.12 100 PHE A CA 1
ATOM 744 C C . PHE A 1 100 ? 6.388 -2.806 -22.118 1.00 98.12 100 PHE A C 1
ATOM 746 O O . PHE A 1 100 ? 6.199 -2.231 -23.190 1.00 98.12 100 PHE A O 1
ATOM 753 N N . VAL A 1 101 ? 7.547 -2.707 -21.466 1.00 97.44 101 VAL A N 1
ATOM 754 C CA . VAL A 1 101 ? 8.690 -1.921 -21.948 1.00 97.44 101 VAL A CA 1
ATOM 755 C C . VAL A 1 101 ? 9.198 -2.457 -23.285 1.00 97.44 101 VAL A C 1
ATOM 757 O O . VAL A 1 101 ? 9.465 -1.671 -24.198 1.00 97.44 101 VAL A O 1
ATOM 760 N N . GLN A 1 102 ? 9.288 -3.779 -23.439 1.00 96.12 102 GLN A N 1
ATOM 761 C CA . GLN A 1 102 ? 9.723 -4.404 -24.686 1.00 96.12 102 GLN A CA 1
ATOM 762 C C . GLN A 1 102 ? 8.752 -4.116 -25.839 1.00 96.12 102 GLN A C 1
ATOM 764 O O . GLN A 1 102 ? 9.189 -3.677 -26.907 1.00 96.12 102 GLN A O 1
ATOM 769 N N . LYS A 1 103 ? 7.445 -4.295 -25.620 1.00 97.38 103 LYS A N 1
ATOM 770 C CA . LYS A 1 103 ? 6.414 -4.159 -26.662 1.00 97.38 103 LYS A CA 1
ATOM 771 C C . LYS A 1 103 ? 6.039 -2.715 -26.975 1.00 97.38 103 LYS A C 1
ATOM 773 O O . LYS A 1 103 ? 5.780 -2.381 -28.129 1.00 97.38 103 LYS A O 1
ATOM 778 N N . HIS A 1 104 ? 5.991 -1.859 -25.960 1.00 97.62 104 HIS A N 1
ATOM 779 C CA . HIS A 1 104 ? 5.349 -0.544 -26.052 1.00 97.62 104 HIS A CA 1
ATOM 780 C C . HIS A 1 104 ? 6.248 0.621 -25.631 1.00 97.62 104 HIS A C 1
ATOM 782 O O . HIS A 1 104 ? 5.874 1.777 -25.834 1.00 97.62 104 HIS A O 1
ATOM 788 N N . GLY A 1 105 ? 7.428 0.353 -25.068 1.00 95.06 105 GLY A N 1
ATOM 789 C CA . GLY A 1 105 ? 8.301 1.394 -24.538 1.00 95.06 105 GLY A CA 1
ATOM 790 C C . GLY A 1 105 ? 8.787 2.374 -25.611 1.00 95.06 105 GLY A C 1
ATOM 791 O O . GLY A 1 105 ? 9.402 1.983 -26.604 1.00 95.06 105 GLY A O 1
ATOM 792 N N . ARG A 1 106 ? 8.544 3.668 -25.396 1.00 96.88 106 ARG A N 1
ATOM 793 C CA . ARG A 1 106 ? 9.031 4.756 -26.254 1.00 96.88 106 ARG A CA 1
ATOM 794 C C . ARG A 1 106 ? 10.140 5.493 -25.518 1.00 96.88 106 ARG A C 1
ATOM 796 O O . ARG A 1 106 ? 9.882 6.122 -24.499 1.00 96.88 106 ARG A O 1
ATOM 803 N N . PHE A 1 107 ? 11.355 5.401 -26.040 1.00 97.00 107 PHE A N 1
ATOM 804 C CA . PHE A 1 107 ? 12.553 5.983 -25.439 1.00 97.00 107 PHE A CA 1
ATOM 805 C C . PHE A 1 107 ? 13.212 6.942 -26.419 1.00 97.00 107 PHE A C 1
ATOM 807 O O . PHE A 1 107 ? 13.012 6.823 -27.629 1.00 97.00 107 PHE A O 1
ATOM 814 N N . ARG A 1 108 ? 13.988 7.895 -25.897 1.00 96.56 108 ARG A N 1
ATOM 815 C CA . ARG A 1 108 ? 14.735 8.838 -26.738 1.00 96.56 108 ARG A CA 1
ATOM 816 C C . ARG A 1 108 ? 15.844 8.129 -27.514 1.00 96.56 108 ARG A C 1
ATOM 818 O O . ARG A 1 108 ? 16.096 8.470 -28.663 1.00 96.56 108 ARG A O 1
ATOM 825 N N . ASP A 1 109 ? 16.473 7.146 -26.882 1.00 96.06 109 ASP A N 1
ATOM 826 C CA . ASP A 1 109 ? 17.529 6.316 -27.445 1.00 96.06 109 ASP A CA 1
ATOM 827 C C . ASP A 1 109 ? 17.417 4.874 -26.920 1.00 96.06 109 ASP A C 1
ATOM 829 O O . ASP A 1 109 ? 16.634 4.570 -26.015 1.00 96.06 109 ASP A O 1
ATOM 833 N N . ALA A 1 110 ? 18.181 3.964 -27.526 1.00 95.50 110 ALA A N 1
ATOM 834 C CA . ALA A 1 110 ? 18.156 2.550 -27.163 1.00 95.50 110 ALA A CA 1
ATOM 835 C C . ALA A 1 110 ? 18.761 2.276 -25.775 1.00 95.50 110 ALA A C 1
ATOM 837 O O . ALA A 1 110 ? 18.362 1.305 -25.130 1.00 95.50 110 ALA A O 1
ATOM 838 N N . GLN A 1 111 ? 19.682 3.122 -25.301 1.00 97.44 111 GLN A N 1
ATOM 839 C CA . GLN A 1 111 ? 20.374 2.914 -24.031 1.00 97.44 111 GLN A CA 1
ATOM 840 C C . GLN A 1 111 ? 19.407 3.054 -22.855 1.00 97.44 111 GLN A C 1
ATOM 842 O O . GLN A 1 111 ? 19.400 2.204 -21.975 1.00 97.44 111 GLN A O 1
ATOM 847 N N . GLN A 1 112 ? 18.494 4.026 -22.894 1.00 97.56 112 GLN A N 1
ATOM 848 C CA . GLN A 1 112 ? 17.461 4.185 -21.861 1.00 97.56 112 GLN A CA 1
ATOM 849 C C . GLN A 1 112 ? 16.592 2.934 -21.679 1.00 97.56 112 GLN A C 1
ATOM 851 O O . GLN A 1 112 ? 16.211 2.583 -20.561 1.00 97.56 112 GLN A O 1
ATOM 856 N N . ARG A 1 113 ? 16.269 2.248 -22.782 1.00 97.19 113 ARG A N 1
ATOM 857 C CA . ARG A 1 113 ? 15.532 0.982 -22.731 1.00 97.19 113 ARG A CA 1
ATOM 858 C C . ARG A 1 113 ? 16.373 -0.110 -22.072 1.00 97.19 113 ARG A C 1
ATOM 860 O O . ARG A 1 113 ? 15.845 -0.855 -21.250 1.00 97.19 113 ARG A O 1
ATOM 867 N N . ILE A 1 114 ? 17.646 -0.213 -22.456 1.00 97.75 114 ILE A N 1
ATOM 868 C CA . ILE A 1 114 ? 18.591 -1.190 -21.902 1.00 97.75 114 ILE A CA 1
ATOM 869 C C . ILE A 1 114 ? 18.744 -0.970 -20.396 1.00 97.75 114 ILE A C 1
ATOM 871 O O . ILE A 1 114 ? 18.587 -1.918 -19.635 1.00 97.75 114 ILE A O 1
ATOM 875 N N . ASP A 1 115 ? 18.954 0.273 -19.966 1.00 97.88 115 ASP A N 1
ATOM 876 C CA . ASP A 1 115 ? 19.134 0.630 -18.558 1.00 97.88 115 ASP A CA 1
ATOM 877 C C . ASP A 1 115 ? 17.888 0.307 -17.728 1.00 97.88 115 ASP A C 1
ATOM 879 O O . ASP A 1 115 ? 17.992 -0.244 -16.632 1.00 97.88 115 ASP A O 1
ATOM 883 N N . LEU A 1 116 ? 16.691 0.586 -18.259 1.00 97.00 116 LEU A N 1
ATOM 884 C CA . LEU A 1 116 ? 15.445 0.241 -17.577 1.00 97.00 116 LEU A CA 1
ATOM 885 C C . LEU A 1 116 ? 15.273 -1.276 -17.433 1.00 97.00 116 LEU A C 1
ATOM 887 O O . LEU A 1 116 ? 14.918 -1.748 -16.354 1.00 97.00 116 LEU A O 1
ATOM 891 N N . LEU A 1 117 ? 15.518 -2.047 -18.495 1.00 97.94 117 LEU A N 1
ATOM 892 C CA . LEU A 1 117 ? 15.421 -3.509 -18.431 1.00 97.94 117 LEU A CA 1
ATOM 893 C C . LEU A 1 117 ? 16.480 -4.100 -17.491 1.00 97.94 117 LEU A C 1
ATOM 895 O O . LEU A 1 117 ? 16.159 -4.983 -16.700 1.00 97.94 117 LEU A O 1
ATOM 899 N N . ALA A 1 118 ? 17.695 -3.549 -17.490 1.00 97.81 118 ALA A N 1
ATOM 900 C CA . ALA A 1 118 ? 18.741 -3.925 -16.546 1.00 97.81 118 ALA A CA 1
ATOM 901 C C . ALA A 1 118 ? 18.336 -3.633 -15.091 1.00 97.81 118 ALA A C 1
ATOM 903 O O . ALA A 1 118 ? 18.584 -4.457 -14.212 1.00 97.81 118 ALA A O 1
ATOM 904 N N . ALA A 1 119 ? 17.667 -2.506 -14.823 1.00 97.12 119 ALA A N 1
ATOM 905 C CA . ALA A 1 119 ? 17.143 -2.189 -13.493 1.00 97.12 119 ALA A CA 1
ATOM 906 C C . ALA A 1 119 ? 16.038 -3.166 -13.052 1.00 97.12 119 ALA A C 1
ATOM 908 O O . ALA A 1 119 ? 16.015 -3.592 -11.896 1.00 97.12 119 ALA A O 1
ATOM 909 N N . VAL A 1 120 ? 15.148 -3.562 -13.970 1.00 96.56 120 VAL A N 1
ATOM 910 C CA . VAL A 1 120 ? 14.130 -4.592 -13.705 1.00 96.56 120 VAL A CA 1
ATOM 911 C C . VAL A 1 120 ? 14.793 -5.927 -13.368 1.00 96.56 120 VAL A C 1
ATOM 913 O O . VAL A 1 120 ? 14.426 -6.554 -12.374 1.00 96.56 120 VAL A O 1
ATOM 916 N N . ASP A 1 121 ? 15.798 -6.340 -14.138 1.00 95.69 121 ASP A N 1
ATOM 917 C CA . ASP A 1 121 ? 16.513 -7.594 -13.903 1.00 95.69 121 ASP A CA 1
ATOM 918 C C . ASP A 1 121 ? 17.312 -7.575 -12.595 1.00 95.69 121 ASP A C 1
ATOM 920 O O . ASP A 1 121 ? 17.274 -8.551 -11.842 1.00 95.69 121 ASP A O 1
ATOM 924 N N . ALA A 1 122 ? 17.941 -6.448 -12.256 1.00 94.81 122 ALA A N 1
ATOM 925 C CA . ALA A 1 122 ? 18.643 -6.258 -10.989 1.00 94.81 122 ALA A CA 1
ATOM 926 C C . ALA A 1 122 ? 17.714 -6.350 -9.763 1.00 94.81 122 ALA A C 1
ATOM 928 O O . ALA A 1 122 ? 18.166 -6.717 -8.678 1.00 94.81 122 ALA A O 1
ATOM 929 N N . ALA A 1 123 ? 16.416 -6.068 -9.919 1.00 93.31 123 ALA A N 1
ATOM 930 C CA . ALA A 1 123 ? 15.430 -6.201 -8.848 1.00 93.31 123 ALA A CA 1
ATOM 931 C C . ALA A 1 123 ? 14.944 -7.649 -8.639 1.00 93.31 123 ALA A C 1
ATOM 933 O O . ALA A 1 123 ? 14.457 -7.986 -7.558 1.00 93.31 123 ALA A O 1
ATOM 934 N N . ARG A 1 124 ? 15.077 -8.538 -9.634 1.00 92.25 124 ARG A N 1
ATOM 935 C CA . ARG A 1 124 ? 14.558 -9.919 -9.557 1.00 92.25 124 ARG A CA 1
ATOM 936 C C . ARG A 1 124 ? 15.123 -10.727 -8.381 1.00 92.25 124 ARG A C 1
ATOM 938 O O . ARG A 1 124 ? 14.320 -11.366 -7.696 1.00 92.25 124 ARG A O 1
ATOM 945 N N . PRO A 1 125 ? 16.441 -10.702 -8.081 1.00 90.38 125 PRO A N 1
ATOM 946 C CA . PRO A 1 125 ? 17.001 -11.456 -6.961 1.00 90.38 125 PRO A CA 1
ATOM 947 C C . PRO A 1 125 ? 16.388 -11.079 -5.609 1.00 90.38 125 PRO A C 1
ATOM 949 O O . PRO A 1 125 ? 16.182 -11.957 -4.775 1.00 90.38 125 PRO A O 1
ATOM 952 N N . PHE A 1 126 ? 16.031 -9.804 -5.411 1.00 85.25 126 PHE A N 1
ATOM 953 C CA . PHE A 1 126 ? 15.417 -9.326 -4.170 1.00 85.25 126 PHE A CA 1
ATOM 954 C C . PHE A 1 126 ? 14.095 -10.048 -3.871 1.00 85.25 126 PHE A C 1
ATOM 956 O O . PHE A 1 126 ? 13.861 -10.476 -2.742 1.00 85.25 126 PHE A O 1
ATOM 963 N N . TYR A 1 127 ? 13.264 -10.263 -4.895 1.00 86.00 127 TYR A N 1
ATOM 964 C CA . TYR A 1 127 ? 11.987 -10.970 -4.756 1.00 86.00 127 TYR A CA 1
ATOM 965 C C . TYR A 1 127 ? 12.097 -12.492 -4.943 1.00 86.00 127 TYR A C 1
ATOM 967 O O . TYR A 1 127 ? 11.151 -13.218 -4.637 1.00 86.00 127 TYR A O 1
ATOM 975 N N . ALA A 1 128 ? 13.233 -12.991 -5.440 1.00 79.38 128 ALA A N 1
ATOM 976 C CA . ALA A 1 128 ? 13.516 -14.420 -5.576 1.00 79.38 128 ALA A CA 1
ATOM 977 C C . ALA A 1 128 ? 14.102 -15.045 -4.299 1.00 79.38 128 ALA A C 1
ATOM 979 O O . ALA A 1 128 ? 13.926 -16.241 -4.084 1.00 79.38 128 ALA A O 1
ATOM 980 N N . ALA A 1 129 ? 14.755 -14.254 -3.438 1.00 65.44 129 ALA A N 1
ATOM 981 C CA . ALA A 1 129 ? 15.471 -14.732 -2.249 1.00 65.44 129 ALA A CA 1
ATOM 982 C C . ALA A 1 129 ? 14.600 -15.411 -1.161 1.00 65.44 129 ALA A C 1
ATOM 984 O O . ALA A 1 129 ? 15.139 -15.886 -0.160 1.00 65.44 129 ALA A O 1
ATOM 985 N N . GLY A 1 130 ? 13.276 -15.493 -1.338 1.00 59.97 130 GLY A N 1
ATOM 986 C CA . GLY A 1 130 ? 12.367 -16.226 -0.453 1.00 59.97 130 GLY A CA 1
ATOM 987 C C . GLY A 1 130 ? 12.493 -15.871 1.040 1.00 59.97 130 GLY A C 1
ATOM 988 O O . GLY A 1 130 ? 12.992 -14.810 1.435 1.00 59.97 130 GLY A O 1
ATOM 989 N N . LEU A 1 131 ? 12.041 -16.791 1.896 1.00 55.12 131 LEU A N 1
ATOM 990 C CA . LEU A 1 131 ? 12.019 -16.682 3.366 1.00 55.12 131 LEU A CA 1
ATOM 991 C C . LEU A 1 131 ? 13.416 -16.689 4.039 1.00 55.12 131 LEU A C 1
ATOM 993 O O . LEU A 1 131 ? 13.498 -16.848 5.252 1.00 55.12 131 LEU A O 1
ATOM 997 N N . GLY A 1 132 ? 14.518 -16.529 3.291 1.00 47.53 132 GLY A N 1
ATOM 998 C CA . GLY A 1 132 ? 15.854 -16.908 3.772 1.00 47.53 132 GLY A CA 1
ATOM 999 C C . GLY A 1 132 ? 16.947 -15.839 3.847 1.00 47.53 132 GLY A C 1
ATOM 1000 O O . GLY A 1 132 ? 17.990 -16.126 4.423 1.00 47.53 132 GLY A O 1
ATOM 1001 N N . VAL A 1 133 ? 16.791 -14.629 3.295 1.00 44.31 133 VAL A N 1
ATOM 1002 C CA . VAL A 1 133 ? 17.958 -13.725 3.144 1.00 44.31 133 VAL A CA 1
ATOM 1003 C C . VAL A 1 133 ? 17.703 -12.330 3.693 1.00 44.31 133 VAL A C 1
ATOM 1005 O O . VAL A 1 133 ? 17.002 -11.537 3.068 1.00 44.31 133 VAL A O 1
ATOM 1008 N N . ARG A 1 134 ? 18.307 -12.013 4.848 1.00 46.81 134 ARG A N 1
ATOM 1009 C CA . ARG A 1 134 ? 18.437 -10.641 5.370 1.00 46.81 134 ARG A CA 1
ATOM 1010 C C . ARG A 1 134 ? 19.166 -9.773 4.337 1.00 46.81 134 ARG A C 1
ATOM 1012 O O . ARG A 1 134 ? 20.326 -10.046 4.039 1.00 46.81 134 ARG A O 1
ATOM 1019 N N . ALA A 1 135 ? 18.513 -8.731 3.827 1.00 41.22 135 ALA A N 1
ATOM 1020 C CA . ALA A 1 135 ? 19.244 -7.598 3.272 1.00 41.22 135 ALA A CA 1
ATOM 1021 C C . ALA A 1 135 ? 19.811 -6.828 4.473 1.00 41.22 135 ALA A C 1
ATOM 1023 O O . ALA A 1 135 ? 19.053 -6.474 5.377 1.00 41.22 135 ALA A O 1
ATOM 1024 N N . ARG A 1 136 ? 21.140 -6.722 4.534 1.00 39.38 136 ARG A N 1
ATOM 1025 C CA . ARG A 1 136 ? 21.847 -5.847 5.474 1.00 39.38 136 ARG A CA 1
ATOM 1026 C C . ARG A 1 136 ? 21.766 -4.408 4.995 1.00 39.38 136 ARG A C 1
ATOM 1028 O O . ARG A 1 136 ? 21.789 -4.227 3.758 1.00 39.38 136 ARG A O 1
#